Protein AF-A0A9D8WPZ1-F1 (afdb_monomer_lite)

Structure (mmCIF, N/CA/C/O backbone):
data_AF-A0A9D8WPZ1-F1
#
_entry.id   AF-A0A9D8WPZ1-F1
#
loop_
_atom_site.group_PDB
_atom_site.id
_atom_site.type_symbol
_atom_site.label_atom_id
_atom_site.label_alt_id
_atom_site.label_comp_id
_atom_site.label_asym_id
_atom_site.label_entity_id
_atom_site.label_seq_id
_atom_site.pdbx_PDB_ins_code
_atom_site.Cartn_x
_atom_site.Cartn_y
_atom_site.Cartn_z
_atom_site.occupancy
_atom_site.B_iso_or_equiv
_atom_site.auth_seq_id
_atom_site.auth_comp_id
_atom_site.auth_asym_id
_atom_site.auth_atom_id
_atom_site.pdbx_PDB_model_num
ATOM 1 N N . MET A 1 1 ? -1.869 -10.719 -10.183 1.00 53.03 1 MET A N 1
ATOM 2 C CA . MET A 1 1 ? -2.265 -11.100 -11.557 1.00 53.03 1 MET A CA 1
ATOM 3 C C . MET A 1 1 ? -1.598 -10.243 -12.621 1.00 53.03 1 MET A C 1
ATOM 5 O O . MET A 1 1 ? -1.013 -10.838 -13.507 1.00 53.03 1 MET A O 1
ATOM 9 N N . MET A 1 2 ? -1.560 -8.905 -12.514 1.00 57.38 2 MET A N 1
ATOM 10 C CA . MET A 1 2 ? -0.731 -8.064 -13.412 1.00 57.38 2 MET A CA 1
ATOM 11 C C . MET A 1 2 ? 0.726 -8.554 -13.528 1.00 57.38 2 MET A C 1
ATOM 13 O O . MET A 1 2 ? 1.224 -8.749 -14.629 1.00 57.38 2 MET A O 1
ATOM 17 N N . TYR A 1 3 ? 1.346 -8.882 -12.388 1.00 59.62 3 TYR A N 1
ATOM 18 C CA . TYR A 1 3 ? 2.696 -9.457 -12.292 1.00 59.62 3 TYR A CA 1
ATOM 19 C C . TYR A 1 3 ? 2.910 -10.792 -13.030 1.00 59.62 3 TYR A C 1
ATOM 21 O O . TYR A 1 3 ? 4.041 -11.118 -13.356 1.00 59.62 3 TYR A O 1
ATOM 29 N N . ILE A 1 4 ? 1.855 -11.574 -13.269 1.00 59.25 4 ILE A N 1
ATOM 30 C CA . ILE A 1 4 ? 1.942 -12.866 -13.971 1.00 59.25 4 ILE A CA 1
ATOM 31 C C . ILE A 1 4 ? 1.723 -12.667 -15.473 1.00 59.25 4 ILE A C 1
ATOM 33 O O . ILE A 1 4 ? 2.379 -13.303 -16.286 1.00 59.25 4 ILE A O 1
ATOM 37 N N . TYR A 1 5 ? 0.812 -11.764 -15.839 1.00 58.06 5 TYR A N 1
ATOM 38 C CA . TYR A 1 5 ? 0.394 -11.582 -17.223 1.00 58.06 5 TYR A CA 1
ATOM 39 C C . TYR A 1 5 ? 1.359 -10.751 -18.070 1.00 58.06 5 TYR A C 1
ATOM 41 O O . TYR A 1 5 ? 1.450 -10.995 -19.265 1.00 58.06 5 TYR A O 1
ATOM 49 N N . PHE A 1 6 ? 2.054 -9.771 -17.493 1.00 56.25 6 PHE A N 1
ATOM 50 C CA . PHE A 1 6 ? 2.741 -8.743 -18.291 1.00 56.25 6 PHE A CA 1
ATOM 51 C C . PHE A 1 6 ? 4.213 -8.536 -17.929 1.00 56.25 6 PHE A C 1
ATOM 53 O O . PHE A 1 6 ? 4.903 -7.760 -18.586 1.00 56.25 6 PHE A O 1
ATOM 60 N N . ARG A 1 7 ? 4.707 -9.190 -16.872 1.00 59.72 7 ARG A N 1
ATOM 61 C CA . ARG A 1 7 ? 6.072 -8.984 -16.384 1.00 59.72 7 ARG A CA 1
ATOM 62 C C . ARG A 1 7 ? 7.041 -10.062 -16.890 1.00 59.72 7 ARG A C 1
ATOM 64 O O . ARG A 1 7 ? 6.635 -11.211 -17.048 1.00 59.72 7 ARG A O 1
ATOM 71 N N . PRO A 1 8 ? 8.320 -9.706 -17.113 1.00 57.38 8 PRO A N 1
ATOM 72 C CA . PRO A 1 8 ? 9.346 -10.652 -17.540 1.00 57.38 8 PRO A CA 1
ATOM 73 C C . PRO A 1 8 ? 9.712 -11.651 -16.430 1.00 57.38 8 PRO A C 1
ATOM 75 O O . PRO A 1 8 ? 9.670 -11.322 -15.243 1.00 57.38 8 PRO A O 1
ATOM 78 N N . ASP A 1 9 ? 10.150 -12.852 -16.822 1.00 55.97 9 ASP A N 1
ATOM 79 C CA . ASP A 1 9 ? 10.451 -13.994 -15.929 1.00 55.97 9 ASP A CA 1
ATOM 80 C C . ASP A 1 9 ? 11.676 -13.803 -15.028 1.00 55.97 9 ASP A C 1
ATOM 82 O O . ASP A 1 9 ? 12.070 -14.708 -14.294 1.00 55.97 9 ASP A O 1
ATOM 86 N N . THR A 1 10 ? 12.306 -12.630 -15.074 1.00 55.12 10 THR A N 1
ATOM 87 C CA . THR A 1 10 ? 13.477 -12.287 -14.258 1.00 55.12 10 THR A CA 1
ATOM 88 C C . THR A 1 10 ? 13.133 -12.057 -12.784 1.00 55.12 10 THR A C 1
ATOM 90 O O . THR A 1 10 ? 14.030 -11.871 -11.960 1.00 55.12 10 THR A O 1
ATOM 93 N N . LEU A 1 11 ? 11.846 -12.101 -12.434 1.00 59.19 11 LEU A N 1
ATOM 94 C CA . LEU A 1 11 ? 11.351 -12.055 -11.064 1.00 59.19 11 LEU A CA 1
ATOM 95 C C . LEU A 1 11 ? 11.846 -13.233 -10.227 1.00 59.19 11 LEU A C 1
ATOM 97 O O . LEU A 1 11 ? 11.693 -14.398 -10.604 1.00 59.19 11 LEU A O 1
ATOM 101 N N . LYS A 1 12 ? 12.271 -12.955 -8.990 1.00 59.84 12 LYS A N 1
ATOM 102 C CA . LYS A 1 12 ? 12.594 -14.006 -8.004 1.00 59.84 12 LYS A CA 1
ATOM 103 C C . LYS A 1 12 ? 11.415 -14.961 -7.764 1.00 59.84 12 LYS A C 1
ATOM 105 O O . LYS A 1 12 ? 11.619 -16.146 -7.508 1.00 59.84 12 LYS A O 1
ATOM 110 N N . MET A 1 13 ? 10.181 -14.473 -7.901 1.00 63.25 13 MET A N 1
ATOM 111 C CA . MET A 1 13 ? 8.966 -15.285 -7.797 1.00 63.25 13 MET A CA 1
ATOM 112 C C . MET A 1 13 ? 8.843 -16.332 -8.920 1.00 63.25 13 MET A C 1
ATOM 114 O O . MET A 1 13 ? 8.387 -17.444 -8.666 1.00 63.25 13 MET A O 1
ATOM 118 N N . PHE A 1 14 ? 9.309 -16.037 -10.137 1.00 63.94 14 PHE A N 1
ATOM 119 C CA . PHE A 1 14 ? 9.273 -16.996 -11.246 1.00 63.94 14 PHE A CA 1
ATOM 120 C C . PHE A 1 14 ? 10.285 -18.132 -11.058 1.00 63.94 14 PHE A C 1
ATOM 122 O O . PHE A 1 14 ? 10.002 -19.267 -11.434 1.00 63.94 14 PHE A O 1
ATOM 129 N N . HIS A 1 15 ? 11.401 -17.897 -10.357 1.00 67.81 15 HIS A N 1
ATOM 130 C CA . HIS A 1 15 ? 12.267 -18.984 -9.882 1.00 67.81 15 HIS A CA 1
ATOM 131 C C . HIS A 1 15 ? 11.548 -19.929 -8.911 1.00 67.81 15 HIS A C 1
ATOM 133 O O . HIS A 1 15 ? 11.712 -21.147 -9.000 1.00 67.81 15 HIS A O 1
ATOM 139 N N . PHE A 1 16 ? 10.713 -19.393 -8.019 1.00 66.38 16 PHE A N 1
ATOM 140 C CA . PHE A 1 16 ? 9.885 -20.216 -7.138 1.00 66.38 16 PHE A CA 1
ATOM 141 C C . PHE A 1 16 ? 8.819 -20.997 -7.925 1.00 66.38 16 PHE A C 1
ATOM 143 O O . PHE A 1 16 ? 8.633 -22.190 -7.694 1.00 66.38 16 PHE A O 1
ATOM 150 N N . PHE A 1 17 ? 8.173 -20.376 -8.917 1.00 69.44 17 PHE A N 1
ATOM 151 C CA . PHE A 1 17 ? 7.202 -21.061 -9.781 1.00 69.44 17 PHE A CA 1
ATOM 152 C C . PHE A 1 17 ? 7.828 -22.126 -10.682 1.00 69.44 17 PHE A C 1
ATOM 154 O O . PHE A 1 17 ? 7.221 -23.178 -10.889 1.00 69.44 17 PHE A O 1
ATOM 161 N N . LYS A 1 18 ? 9.066 -21.909 -11.138 1.00 71.25 18 LYS A N 1
ATOM 162 C CA . LYS A 1 18 ? 9.871 -22.921 -11.829 1.00 71.25 18 LYS A CA 1
ATOM 163 C C . LYS A 1 18 ? 10.145 -24.125 -10.932 1.00 71.25 18 LYS A C 1
ATOM 165 O O . LYS A 1 18 ? 10.031 -25.254 -11.391 1.00 71.25 18 LYS A O 1
ATOM 170 N N . TYR A 1 19 ? 10.448 -23.902 -9.652 1.00 75.94 19 TYR A N 1
ATOM 171 C CA . TYR A 1 19 ? 10.667 -24.988 -8.692 1.00 75.94 19 TYR A CA 1
ATOM 172 C C . TYR A 1 19 ? 9.401 -25.823 -8.435 1.00 75.94 19 TYR A C 1
ATOM 174 O O . TYR A 1 19 ? 9.489 -27.029 -8.230 1.00 75.94 19 TYR A O 1
ATOM 182 N N . ILE A 1 20 ? 8.221 -25.197 -8.482 1.00 79.62 20 ILE A N 1
ATOM 183 C CA . ILE A 1 20 ? 6.924 -25.877 -8.309 1.00 79.62 20 ILE A CA 1
ATOM 184 C C . ILE A 1 20 ? 6.410 -26.495 -9.630 1.00 79.62 20 ILE A C 1
ATOM 186 O O . ILE A 1 20 ? 5.480 -27.296 -9.611 1.00 79.62 20 ILE A O 1
ATOM 190 N N . GLY A 1 21 ? 7.031 -26.185 -10.774 1.00 78.94 21 GLY A N 1
ATOM 191 C CA . GLY A 1 21 ? 6.668 -26.748 -12.082 1.00 78.94 21 GLY A CA 1
ATOM 192 C C . GLY A 1 21 ? 5.411 -26.137 -12.711 1.00 78.94 21 GLY A C 1
ATOM 193 O O . GLY A 1 21 ? 4.774 -26.775 -13.538 1.00 78.94 21 GLY A O 1
ATOM 194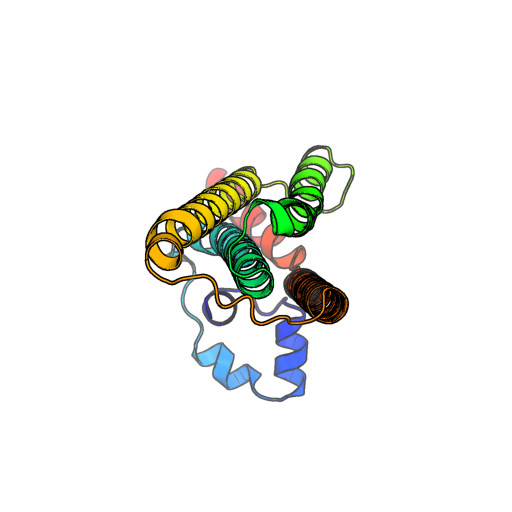 N N . ILE A 1 22 ? 5.030 -24.916 -12.314 1.00 78.94 22 ILE A N 1
ATOM 195 C CA . ILE A 1 22 ? 3.829 -24.214 -12.823 1.00 78.94 22 ILE A CA 1
ATOM 196 C C . ILE A 1 22 ? 4.205 -23.163 -13.890 1.00 78.94 22 ILE A C 1
ATOM 198 O O . ILE A 1 22 ? 3.345 -22.460 -14.413 1.00 78.94 22 ILE A O 1
ATOM 202 N N . LEU A 1 23 ? 5.492 -23.054 -14.234 1.00 75.25 23 LEU A N 1
ATOM 203 C CA . LEU A 1 23 ? 6.009 -22.023 -15.138 1.00 75.25 23 LEU A CA 1
ATOM 204 C C . LEU A 1 23 ? 5.322 -22.046 -16.512 1.00 75.25 23 LEU A C 1
ATOM 206 O O . LEU A 1 23 ? 4.855 -21.005 -16.958 1.00 75.25 23 LEU A O 1
ATOM 210 N N . ASP A 1 24 ? 5.171 -23.226 -17.111 1.00 73.38 24 ASP A N 1
ATOM 211 C CA . ASP A 1 24 ? 4.619 -23.384 -18.463 1.00 73.38 24 ASP A CA 1
ATOM 212 C C . ASP A 1 24 ? 3.169 -22.866 -18.558 1.00 73.38 24 ASP A C 1
ATOM 214 O O . ASP A 1 24 ? 2.802 -22.163 -19.494 1.00 73.38 24 ASP A O 1
ATOM 218 N N . ILE A 1 25 ? 2.359 -23.108 -17.518 1.00 73.94 25 ILE A N 1
ATOM 219 C CA . ILE A 1 25 ? 0.974 -22.609 -17.432 1.00 73.94 25 ILE A CA 1
ATOM 220 C C . ILE A 1 25 ? 0.945 -21.076 -17.323 1.00 73.94 25 ILE A C 1
ATOM 222 O O . ILE A 1 25 ? 0.025 -20.427 -17.820 1.00 73.94 25 ILE A O 1
ATOM 226 N N . LEU A 1 26 ? 1.927 -20.487 -16.635 1.00 70.06 26 LEU A N 1
ATOM 227 C CA . LEU A 1 26 ? 2.024 -19.038 -16.450 1.00 70.06 26 LEU A CA 1
ATOM 228 C C . LEU A 1 26 ? 2.552 -18.341 -17.710 1.00 70.06 26 LEU A C 1
ATOM 230 O O . LEU A 1 26 ? 2.134 -17.220 -17.992 1.00 70.06 26 LEU A O 1
ATOM 234 N N . GLU A 1 27 ? 3.431 -18.991 -18.476 1.00 69.81 27 GLU A N 1
ATOM 235 C CA . GLU A 1 27 ? 3.912 -18.484 -19.764 1.00 69.81 27 GLU A CA 1
ATOM 236 C C . GLU A 1 27 ? 2.790 -18.417 -20.804 1.00 69.81 27 GLU A C 1
ATOM 238 O O . GLU A 1 27 ? 2.639 -17.380 -21.450 1.00 69.81 27 GLU A O 1
ATOM 243 N N . ASP A 1 28 ? 1.933 -19.441 -20.875 1.00 74.88 28 ASP A N 1
ATOM 244 C CA . ASP A 1 28 ? 0.750 -19.460 -21.754 1.00 74.88 28 ASP A CA 1
ATOM 245 C C . ASP A 1 28 ? -0.258 -18.344 -21.436 1.00 74.88 28 ASP A C 1
ATOM 247 O O . ASP A 1 28 ? -1.075 -17.943 -22.269 1.00 74.88 28 ASP A O 1
ATOM 251 N N . MET A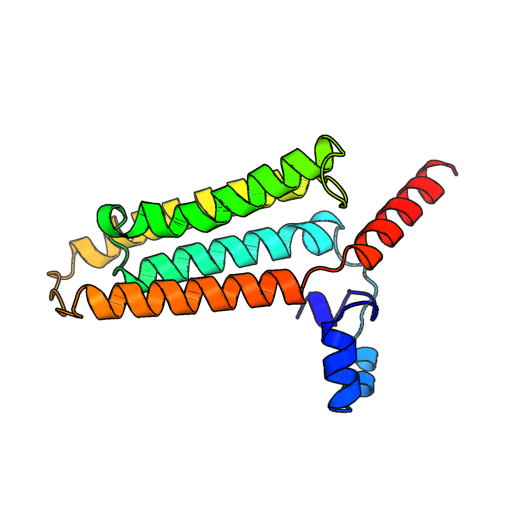 1 29 ? -0.217 -17.831 -20.208 1.00 71.56 29 MET A N 1
ATOM 252 C CA . MET A 1 29 ? -1.084 -16.753 -19.755 1.00 71.56 29 MET A CA 1
ATOM 253 C C . MET A 1 29 ? -0.573 -15.365 -20.148 1.00 71.56 29 MET A C 1
ATOM 255 O O . MET A 1 29 ? -1.360 -14.413 -20.116 1.00 71.56 29 MET A O 1
ATOM 259 N N . LYS A 1 30 ? 0.703 -15.218 -20.522 1.00 68.69 30 LYS A N 1
ATOM 260 C CA . LYS A 1 30 ? 1.298 -13.906 -20.786 1.00 68.69 30 LYS A CA 1
ATOM 261 C C . LYS A 1 30 ? 0.607 -13.166 -21.922 1.00 68.69 30 LYS A C 1
ATOM 263 O O . LYS A 1 30 ? 0.174 -13.732 -22.923 1.00 68.69 30 LYS A O 1
ATOM 268 N N . ARG A 1 31 ? 0.530 -11.852 -21.764 1.00 69.69 31 ARG A N 1
ATOM 269 C CA . ARG A 1 31 ? -0.010 -10.921 -22.746 1.00 69.69 31 ARG A CA 1
ATOM 270 C C . ARG A 1 31 ? 1.000 -9.834 -23.050 1.00 69.69 31 ARG A C 1
ATOM 272 O O . ARG A 1 31 ? 1.868 -9.531 -22.237 1.00 69.69 31 ARG A O 1
ATOM 279 N N . ASP A 1 32 ? 0.849 -9.246 -24.229 1.00 69.69 32 ASP A N 1
ATOM 280 C CA . ASP A 1 32 ? 1.697 -8.149 -24.667 1.00 69.69 32 ASP A CA 1
ATOM 281 C C . ASP A 1 32 ? 1.548 -6.941 -23.714 1.00 69.69 32 ASP A C 1
ATOM 283 O O . ASP A 1 32 ? 0.431 -6.426 -23.558 1.00 69.69 32 ASP A O 1
ATOM 287 N N . PRO A 1 33 ? 2.634 -6.492 -23.053 1.00 65.56 33 PRO A N 1
ATOM 288 C CA . PRO A 1 33 ? 2.614 -5.328 -22.170 1.00 65.56 33 PRO A CA 1
ATOM 289 C C . PRO A 1 33 ? 2.232 -4.027 -22.887 1.00 65.56 33 PRO A C 1
ATOM 291 O O . PRO A 1 33 ? 1.750 -3.117 -22.217 1.00 65.56 33 PRO A O 1
ATOM 294 N N . SER A 1 34 ? 2.341 -3.950 -24.221 1.00 67.44 34 SER A N 1
ATOM 295 C CA . SER A 1 34 ? 1.944 -2.771 -25.014 1.00 67.44 34 SER A CA 1
ATOM 296 C C . SER A 1 34 ? 0.447 -2.426 -24.918 1.00 67.44 34 SER A C 1
ATOM 298 O O . SER A 1 34 ? 0.036 -1.297 -25.186 1.00 67.44 34 SER A O 1
ATOM 300 N N . ILE A 1 35 ? -0.383 -3.388 -24.499 1.00 73.31 35 ILE A N 1
ATOM 301 C CA . ILE A 1 35 ? -1.839 -3.234 -24.365 1.00 73.31 35 ILE A CA 1
ATOM 302 C C . ILE A 1 35 ? -2.200 -2.339 -23.166 1.00 73.31 35 ILE A C 1
ATOM 304 O O . ILE A 1 35 ? -3.300 -1.782 -23.111 1.00 73.31 35 ILE A O 1
ATOM 308 N N . VAL A 1 36 ? -1.297 -2.197 -22.192 1.00 69.06 36 VAL A N 1
ATOM 309 C CA . VAL A 1 36 ? -1.541 -1.461 -20.949 1.00 69.06 36 VAL A CA 1
ATOM 310 C C . VAL A 1 36 ? -0.561 -0.299 -20.836 1.00 69.06 36 VAL A C 1
ATOM 312 O O . VAL A 1 36 ? 0.627 -0.444 -21.092 1.00 69.06 36 VAL A O 1
ATOM 315 N N . SER A 1 37 ? -1.050 0.872 -20.420 1.00 74.50 37 SER A N 1
ATOM 316 C CA . SER A 1 37 ? -0.185 2.034 -20.191 1.00 74.50 37 SER A CA 1
ATOM 317 C C . SER A 1 37 ? 0.934 1.702 -19.198 1.00 74.50 37 SER A C 1
ATOM 319 O O . SER A 1 37 ? 0.664 1.144 -18.130 1.00 74.50 37 SER A O 1
ATOM 321 N N . PHE A 1 38 ? 2.163 2.115 -19.519 1.00 68.62 38 PHE A N 1
ATOM 322 C CA . PHE A 1 38 ? 3.355 1.934 -18.684 1.00 68.62 38 PHE A CA 1
ATOM 323 C C . PHE A 1 38 ? 3.118 2.319 -17.218 1.00 68.62 38 PHE A C 1
ATOM 325 O O . PHE A 1 38 ? 3.462 1.566 -16.312 1.00 68.62 38 PHE A O 1
ATOM 332 N N . TRP A 1 39 ? 2.420 3.429 -16.972 1.00 68.00 39 TRP A N 1
ATOM 333 C CA . TRP A 1 39 ? 2.110 3.885 -15.615 1.00 68.00 39 TRP A CA 1
ATOM 334 C C . TRP A 1 39 ? 1.260 2.877 -14.818 1.00 68.00 39 TRP A C 1
ATOM 336 O O . TRP A 1 39 ? 1.511 2.617 -13.641 1.00 68.00 39 TRP A O 1
ATOM 346 N N . VAL A 1 40 ? 0.264 2.267 -15.466 1.00 71.31 40 VAL A N 1
ATOM 347 C CA . VAL A 1 40 ? -0.620 1.260 -14.853 1.00 71.31 40 VAL A CA 1
ATOM 348 C C . VAL A 1 40 ? 0.122 -0.056 -14.623 1.00 71.31 40 VAL A C 1
ATOM 350 O O . VAL A 1 40 ? -0.183 -0.783 -13.679 1.00 71.31 40 VAL A O 1
ATOM 353 N N . LEU A 1 41 ? 1.081 -0.377 -15.488 1.00 68.88 41 LEU A N 1
ATOM 354 C CA . LEU A 1 41 ? 1.823 -1.625 -15.406 1.00 68.88 41 LEU A CA 1
ATOM 355 C C . LEU A 1 41 ? 2.918 -1.588 -14.333 1.00 68.88 41 LEU A C 1
ATOM 357 O O . LEU A 1 41 ? 3.060 -2.561 -13.591 1.00 68.88 41 LEU A O 1
ATOM 361 N N . TYR A 1 42 ? 3.656 -0.481 -14.239 1.00 69.44 42 TYR A N 1
ATOM 362 C CA . TYR A 1 42 ? 4.841 -0.384 -13.386 1.00 69.44 42 TYR A CA 1
ATOM 363 C C . TYR A 1 42 ? 4.583 0.301 -12.041 1.00 69.44 42 TYR A C 1
ATOM 365 O O . TYR A 1 42 ? 5.112 -0.170 -11.042 1.00 69.44 42 TYR A O 1
ATOM 373 N N . ASN A 1 43 ? 3.712 1.315 -11.982 1.00 74.38 43 ASN A N 1
ATOM 374 C CA . ASN A 1 43 ? 3.647 2.214 -10.815 1.00 74.38 43 ASN A CA 1
ATOM 375 C C . ASN A 1 43 ? 2.362 2.012 -9.990 1.00 74.38 43 ASN A C 1
ATOM 377 O O . ASN A 1 43 ? 2.338 2.129 -8.762 1.00 74.38 43 ASN A O 1
ATOM 381 N N . LEU A 1 44 ? 1.259 1.648 -10.654 1.00 78.56 44 LEU A N 1
ATOM 382 C CA . LEU A 1 44 ? -0.009 1.361 -9.978 1.00 78.56 44 LEU A CA 1
ATOM 383 C C . LEU A 1 44 ? 0.057 0.180 -8.989 1.00 78.56 44 LEU A C 1
ATOM 385 O O . LEU A 1 44 ? -0.558 0.296 -7.924 1.00 78.56 44 LEU A O 1
ATOM 389 N N . PRO A 1 45 ? 0.735 -0.951 -9.281 1.00 81.94 45 PRO A N 1
ATOM 390 C CA . PRO A 1 45 ? 0.757 -2.080 -8.355 1.00 81.94 45 PRO A CA 1
ATOM 391 C C . PRO A 1 45 ? 1.333 -1.715 -6.982 1.00 81.94 45 PRO A C 1
ATOM 393 O O . PRO A 1 45 ? 0.784 -2.148 -5.966 1.00 81.94 45 PRO A O 1
ATOM 396 N N . ASP A 1 46 ? 2.354 -0.861 -6.952 1.00 81.25 46 ASP A N 1
ATOM 397 C CA . ASP A 1 46 ? 3.015 -0.409 -5.726 1.00 81.25 46 ASP A CA 1
ATOM 398 C C . ASP A 1 46 ? 2.093 0.501 -4.899 1.00 81.25 46 ASP A C 1
ATOM 400 O O . ASP A 1 46 ? 1.939 0.327 -3.684 1.00 81.25 46 ASP A O 1
ATOM 404 N N . GLY A 1 47 ? 1.355 1.395 -5.568 1.00 86.19 47 GLY A N 1
ATOM 405 C CA . GLY A 1 47 ? 0.293 2.180 -4.937 1.00 86.19 47 GLY A CA 1
ATOM 406 C C . GLY A 1 47 ? -0.840 1.306 -4.376 1.00 86.19 47 GLY A C 1
ATOM 407 O O . GLY A 1 47 ? -1.257 1.471 -3.228 1.00 86.19 47 GLY A O 1
ATOM 408 N N . VAL A 1 48 ? -1.331 0.328 -5.144 1.00 88.62 48 VAL A N 1
ATOM 409 C CA . VAL A 1 48 ? -2.411 -0.577 -4.702 1.00 88.62 48 VAL A CA 1
ATOM 410 C C . VAL A 1 48 ? -1.971 -1.433 -3.513 1.00 88.62 48 VAL A C 1
ATOM 412 O O . VAL A 1 48 ? -2.759 -1.654 -2.590 1.00 88.62 48 VAL A O 1
ATOM 415 N N . TRP A 1 49 ? -0.716 -1.882 -3.497 1.00 91.06 49 TRP A N 1
ATOM 416 C CA . TRP A 1 49 ? -0.131 -2.599 -2.368 1.00 91.06 49 TRP A CA 1
ATOM 417 C C . TRP A 1 49 ? -0.133 -1.738 -1.095 1.00 91.06 49 TRP A C 1
ATOM 419 O O . TRP A 1 49 ? -0.629 -2.179 -0.053 1.00 91.06 49 TRP A O 1
ATOM 429 N N . LEU A 1 50 ? 0.309 -0.480 -1.181 1.00 91.06 50 LEU A N 1
ATOM 430 C CA . LEU A 1 50 ? 0.311 0.438 -0.037 1.00 91.06 50 LEU A CA 1
ATOM 431 C C . LEU A 1 50 ? -1.112 0.783 0.443 1.00 91.06 50 LEU A C 1
ATOM 433 O O . LEU A 1 50 ? -1.379 0.902 1.646 1.00 91.06 50 LEU A O 1
ATOM 437 N N . PHE A 1 51 ? -2.054 0.903 -0.491 1.00 93.00 51 PHE A N 1
ATOM 438 C CA . PHE A 1 51 ? -3.468 1.100 -0.180 1.00 93.00 51 PHE A CA 1
ATOM 439 C C . PHE A 1 51 ? -4.056 -0.107 0.568 1.00 93.00 51 PHE A C 1
ATOM 441 O O . PHE A 1 51 ? -4.716 0.060 1.598 1.00 93.00 51 PHE A O 1
ATOM 448 N N . ALA A 1 52 ? -3.764 -1.327 0.106 1.00 92.88 52 ALA A N 1
ATOM 449 C CA . ALA A 1 52 ? -4.196 -2.559 0.761 1.00 92.88 52 ALA A CA 1
ATOM 450 C C . ALA A 1 52 ? -3.636 -2.675 2.187 1.00 92.88 52 ALA A C 1
ATOM 452 O O . ALA A 1 52 ? -4.384 -3.014 3.110 1.00 92.88 52 ALA A O 1
ATOM 453 N N . TYR A 1 53 ? -2.360 -2.323 2.388 1.00 93.94 53 TYR A N 1
ATOM 454 C CA . TYR A 1 53 ? -1.753 -2.231 3.718 1.00 93.94 53 TYR A CA 1
ATOM 455 C C . TYR A 1 53 ? -2.537 -1.270 4.620 1.00 93.94 53 TYR A C 1
ATOM 457 O O . TYR A 1 53 ? -2.947 -1.632 5.724 1.00 93.94 53 TYR A O 1
ATOM 465 N N . THR A 1 54 ? -2.811 -0.062 4.123 1.00 93.56 54 THR A N 1
ATOM 466 C CA . THR A 1 54 ? -3.511 0.989 4.873 1.00 93.56 54 THR A CA 1
ATOM 467 C C . THR A 1 54 ? -4.894 0.530 5.342 1.00 93.56 54 THR A C 1
ATOM 469 O O . THR A 1 54 ? -5.230 0.679 6.520 1.00 93.56 54 THR A O 1
ATOM 472 N N . ILE A 1 55 ? -5.681 -0.094 4.457 1.00 93.94 55 ILE A N 1
ATOM 473 C CA . ILE A 1 55 ? -7.001 -0.632 4.815 1.00 93.94 55 ILE A CA 1
ATOM 474 C C . ILE A 1 55 ? -6.882 -1.788 5.807 1.00 93.94 55 ILE A C 1
ATOM 476 O O . ILE A 1 55 ? -7.654 -1.829 6.763 1.00 93.94 55 ILE A O 1
ATOM 480 N N . LEU A 1 56 ? -5.934 -2.711 5.624 1.00 94.00 56 LEU A N 1
ATOM 481 C CA . LEU A 1 56 ? -5.753 -3.853 6.522 1.00 94.00 56 LEU A CA 1
ATOM 482 C C . LEU A 1 56 ? -5.429 -3.400 7.952 1.00 94.00 56 LEU A C 1
ATOM 484 O O . LEU A 1 56 ? -6.042 -3.880 8.910 1.00 94.00 56 LEU A O 1
ATOM 488 N N . ILE A 1 57 ? -4.517 -2.436 8.099 1.00 93.81 57 ILE A N 1
ATOM 489 C CA . ILE A 1 57 ? -4.224 -1.818 9.394 1.00 93.81 57 ILE A CA 1
ATOM 490 C C . ILE A 1 57 ? -5.470 -1.107 9.935 1.00 93.81 57 ILE A C 1
ATOM 492 O O . ILE A 1 57 ? -5.827 -1.302 11.098 1.00 93.81 57 ILE A O 1
ATOM 496 N N . GLY A 1 58 ? -6.197 -0.368 9.091 1.00 90.69 58 GLY A N 1
ATOM 497 C CA . GLY A 1 58 ? -7.511 0.184 9.429 1.00 90.69 58 GLY A CA 1
ATOM 498 C C . GLY A 1 58 ? -8.446 -0.870 10.033 1.00 90.69 58 GLY A C 1
ATOM 499 O O . GLY A 1 58 ? -8.923 -0.692 11.151 1.00 90.69 58 GLY A O 1
ATOM 500 N N . CYS A 1 59 ? -8.633 -2.011 9.369 1.00 90.88 59 CYS A N 1
ATOM 501 C CA . CYS A 1 59 ? -9.464 -3.123 9.834 1.00 90.88 59 CYS A CA 1
ATOM 502 C C . CYS A 1 59 ? -9.035 -3.660 11.208 1.00 90.88 59 CYS A C 1
ATOM 504 O O . CYS A 1 59 ? -9.881 -3.836 12.085 1.00 90.88 59 CYS A O 1
ATOM 506 N N . ILE A 1 60 ? -7.734 -3.901 11.427 1.00 91.19 60 ILE A N 1
ATOM 507 C CA . ILE A 1 60 ? -7.204 -4.428 12.703 1.00 91.19 60 ILE A CA 1
ATOM 508 C C . ILE A 1 60 ? -7.556 -3.502 13.875 1.00 91.19 60 ILE A C 1
ATOM 510 O O . ILE A 1 60 ? -7.868 -3.957 14.983 1.00 91.19 60 ILE A O 1
ATOM 514 N N . TRP A 1 61 ? -7.545 -2.198 13.613 1.00 90.25 61 TRP A N 1
ATOM 515 C CA . TRP A 1 61 ? -7.826 -1.150 14.585 1.00 90.25 61 TRP A CA 1
ATOM 516 C C . TRP A 1 61 ? -9.271 -0.630 14.525 1.00 90.25 61 TRP A C 1
ATOM 518 O O . TRP A 1 61 ? -9.584 0.398 15.125 1.00 90.25 61 TRP A O 1
ATOM 528 N N . ASN A 1 62 ? -10.180 -1.371 13.878 1.00 87.69 62 ASN A N 1
ATOM 529 C CA . ASN A 1 62 ? -11.603 -1.036 13.738 1.00 87.69 62 ASN A CA 1
ATOM 530 C C . ASN A 1 62 ? -11.849 0.353 13.124 1.00 87.69 62 ASN A C 1
ATOM 532 O O . ASN A 1 62 ? -12.737 1.077 13.566 1.00 87.69 62 ASN A O 1
ATOM 536 N N . PHE A 1 63 ? -11.028 0.739 12.151 1.00 88.12 63 PHE A N 1
ATOM 537 C CA . PHE A 1 63 ? -11.077 2.008 11.426 1.00 88.12 63 PHE A CA 1
ATOM 538 C C . PHE A 1 63 ? -10.960 3.263 12.308 1.00 88.12 63 PHE A C 1
ATOM 540 O O . PHE A 1 63 ? -11.174 4.375 11.836 1.00 88.12 63 PHE A O 1
ATOM 547 N N . LYS A 1 64 ? -10.536 3.122 13.571 1.00 86.56 64 LYS A N 1
ATOM 548 C CA . LYS A 1 64 ? -10.288 4.256 14.465 1.00 86.56 64 LYS A CA 1
ATOM 549 C C . LYS A 1 64 ? -8.966 4.928 14.099 1.00 86.56 64 LYS A C 1
ATOM 551 O O . LYS A 1 64 ? -7.909 4.520 14.579 1.00 86.56 64 LYS A O 1
ATOM 556 N N . ILE A 1 65 ? -9.023 5.994 13.300 1.00 85.62 65 ILE A N 1
ATOM 557 C CA . ILE A 1 65 ? -7.813 6.651 12.776 1.00 85.62 65 ILE A CA 1
ATOM 558 C C . ILE A 1 65 ? -6.832 7.088 13.877 1.00 85.62 65 ILE A C 1
ATOM 560 O O . ILE A 1 65 ? -5.624 6.924 13.734 1.00 85.62 65 ILE A O 1
ATOM 564 N N . ARG A 1 66 ? -7.349 7.559 15.022 1.00 85.94 66 ARG A N 1
ATOM 565 C CA . ARG A 1 66 ? -6.541 7.964 16.186 1.00 85.94 66 ARG A CA 1
ATOM 566 C C . ARG A 1 66 ? -5.661 6.849 16.746 1.00 85.94 66 ARG A C 1
ATOM 568 O O . ARG A 1 66 ? -4.611 7.160 17.299 1.00 85.94 66 ARG A O 1
ATOM 575 N N . ASP A 1 67 ? -6.076 5.597 16.601 1.00 86.94 67 ASP A N 1
ATOM 576 C CA . ASP A 1 67 ? -5.379 4.459 17.196 1.00 86.94 67 ASP A CA 1
ATOM 577 C C . ASP A 1 67 ? -4.401 3.812 16.203 1.00 86.94 67 ASP A C 1
ATOM 579 O O . ASP A 1 67 ? -3.466 3.134 16.621 1.00 86.94 67 ASP A O 1
ATOM 583 N N . CYS A 1 68 ? -4.596 4.015 14.893 1.00 89.62 68 CYS A N 1
ATOM 584 C CA . CYS A 1 68 ? -3.849 3.296 13.859 1.00 89.62 68 CYS A CA 1
ATOM 585 C C . CYS A 1 68 ? -2.958 4.143 12.950 1.00 89.62 68 CYS A C 1
ATOM 587 O O . CYS A 1 68 ? -2.125 3.573 12.245 1.00 89.62 68 CYS A O 1
ATOM 589 N N . TRP A 1 69 ? -3.095 5.473 12.968 1.00 90.56 69 TRP A N 1
ATOM 590 C CA . TRP A 1 69 ? -2.379 6.365 12.049 1.00 90.56 69 TRP A CA 1
ATOM 591 C C . TRP A 1 69 ? -0.860 6.139 12.051 1.00 90.56 69 TRP A C 1
ATOM 593 O O . TRP A 1 69 ? -0.257 6.106 10.983 1.00 90.56 69 TRP A O 1
ATOM 603 N N . MET A 1 70 ? -0.250 5.908 13.221 1.00 91.69 70 MET A N 1
ATOM 604 C CA . MET A 1 70 ? 1.193 5.661 13.323 1.00 91.69 70 MET A CA 1
ATOM 605 C C . MET A 1 70 ? 1.605 4.418 12.536 1.00 91.69 70 MET A C 1
ATOM 607 O O . MET A 1 70 ? 2.559 4.473 11.771 1.00 91.69 70 MET A O 1
ATOM 611 N N . PHE A 1 71 ? 0.862 3.316 12.677 1.00 92.44 71 PHE A N 1
ATOM 612 C CA . PHE A 1 71 ? 1.161 2.049 12.003 1.00 92.44 71 PHE A CA 1
ATOM 613 C C . PHE A 1 71 ? 0.950 2.131 10.491 1.00 92.44 71 PHE A C 1
ATOM 615 O O . PHE A 1 71 ? 1.697 1.513 9.735 1.00 92.44 71 PHE A O 1
ATOM 622 N N . ILE A 1 72 ? -0.037 2.915 10.047 1.00 92.44 72 ILE A N 1
ATOM 623 C CA . ILE A 1 72 ? -0.254 3.197 8.623 1.00 92.44 72 ILE A CA 1
ATOM 624 C C . ILE A 1 72 ? 0.953 3.941 8.047 1.00 92.44 72 ILE A C 1
ATOM 626 O O . ILE A 1 72 ? 1.440 3.576 6.982 1.00 92.44 72 ILE A O 1
ATOM 630 N N . LEU A 1 73 ? 1.459 4.950 8.762 1.00 92.31 73 LEU A N 1
ATOM 631 C CA . LEU A 1 73 ? 2.541 5.804 8.278 1.00 92.31 73 LEU A CA 1
ATOM 632 C C . LEU A 1 73 ? 3.913 5.120 8.235 1.00 92.31 73 LEU A C 1
ATOM 634 O O . LEU A 1 73 ? 4.750 5.562 7.455 1.00 92.31 73 LEU A O 1
ATOM 638 N N . VAL A 1 74 ? 4.148 4.033 8.981 1.00 92.25 74 VAL A N 1
ATOM 639 C CA . VAL A 1 74 ? 5.445 3.322 8.953 1.00 92.25 74 VAL A CA 1
ATOM 640 C C . VAL A 1 74 ? 5.863 2.949 7.527 1.00 92.25 74 VAL A C 1
ATOM 642 O O . VAL A 1 74 ? 7.008 3.181 7.159 1.00 92.25 74 VAL A O 1
ATOM 645 N N . MET A 1 75 ? 4.949 2.414 6.713 1.00 89.75 75 MET A N 1
ATOM 646 C CA . MET A 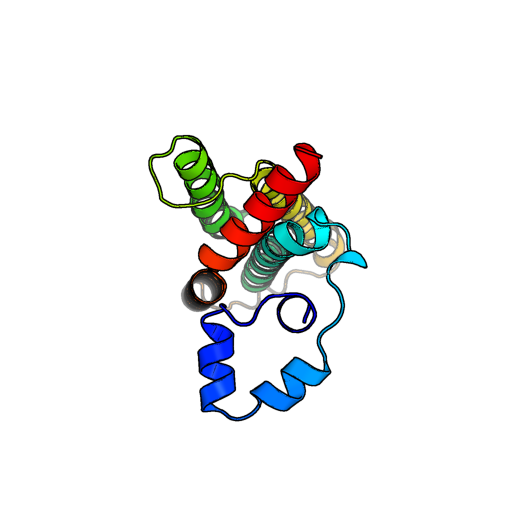1 75 ? 5.285 1.979 5.351 1.00 89.75 75 MET A CA 1
ATOM 647 C C . MET A 1 75 ? 5.630 3.137 4.402 1.00 89.75 75 MET A C 1
ATOM 649 O O . MET A 1 75 ? 6.722 3.118 3.839 1.00 89.75 75 MET A O 1
ATOM 653 N N . PRO A 1 76 ? 4.794 4.184 4.251 1.00 90.19 76 PRO A N 1
ATOM 654 C CA . PRO A 1 76 ? 5.149 5.356 3.449 1.00 90.19 76 PRO A CA 1
ATOM 655 C C . PRO A 1 76 ? 6.455 6.025 3.894 1.00 90.19 76 PRO A C 1
ATOM 657 O O . PRO A 1 76 ? 7.216 6.492 3.050 1.00 90.19 76 PRO A O 1
ATOM 660 N N . PHE A 1 77 ? 6.740 6.041 5.204 1.00 91.06 77 PHE A N 1
ATOM 661 C CA . PHE A 1 77 ? 8.001 6.565 5.740 1.00 91.06 77 PHE A CA 1
ATOM 662 C C . PHE A 1 77 ? 9.227 5.730 5.362 1.00 91.06 77 PHE A C 1
ATOM 664 O O . PHE A 1 77 ? 10.338 6.239 5.457 1.00 91.06 77 PHE A O 1
ATOM 671 N N . ILE A 1 78 ? 9.054 4.479 4.941 1.00 88.44 78 ILE A N 1
ATOM 672 C CA . ILE A 1 78 ? 10.141 3.652 4.412 1.00 88.44 78 ILE A CA 1
ATOM 673 C C . ILE A 1 78 ? 10.209 3.813 2.889 1.00 88.44 78 ILE A C 1
ATOM 675 O O . ILE A 1 78 ? 11.272 4.123 2.358 1.00 88.44 78 ILE A O 1
ATOM 679 N N . CYS A 1 79 ? 9.079 3.667 2.191 1.00 86.75 79 CYS A N 1
ATOM 680 C CA . CYS A 1 79 ? 9.025 3.659 0.726 1.00 86.75 79 CYS A CA 1
ATOM 681 C C . CYS A 1 79 ? 9.380 5.015 0.095 1.00 86.75 79 CYS A C 1
ATOM 683 O O . CYS A 1 79 ? 10.183 5.064 -0.829 1.00 86.75 79 CYS A O 1
ATOM 685 N N . ILE A 1 80 ? 8.827 6.130 0.592 1.00 86.81 80 ILE A N 1
ATOM 686 C CA . ILE A 1 80 ? 9.043 7.446 -0.034 1.00 86.81 80 ILE A CA 1
ATOM 687 C C . ILE A 1 80 ? 10.508 7.894 0.104 1.00 86.81 80 ILE A C 1
ATOM 689 O O . ILE A 1 80 ? 11.100 8.281 -0.903 1.00 86.81 80 ILE A O 1
ATOM 693 N N . PRO A 1 81 ? 11.146 7.820 1.291 1.00 88.88 81 PRO A N 1
ATOM 694 C CA . PRO A 1 81 ? 12.569 8.128 1.393 1.00 88.88 81 PRO A CA 1
ATOM 695 C C . PRO A 1 81 ? 13.447 7.167 0.597 1.00 88.88 81 PRO A C 1
ATOM 697 O O . PRO A 1 81 ? 14.456 7.610 0.063 1.00 88.88 81 PRO A O 1
ATOM 700 N N . HIS A 1 82 ? 13.071 5.888 0.479 1.00 85.06 82 HIS A N 1
ATOM 701 C CA . HIS A 1 82 ? 13.796 4.934 -0.360 1.00 85.06 82 HIS A CA 1
ATOM 702 C C . HIS A 1 82 ? 13.844 5.396 -1.824 1.00 85.06 82 HIS A C 1
ATOM 704 O O . HIS A 1 82 ? 14.933 5.483 -2.387 1.00 85.06 82 HIS A O 1
ATOM 710 N N . GLU A 1 83 ? 12.709 5.805 -2.399 1.00 84.38 83 GLU A N 1
ATOM 711 C CA . GLU A 1 83 ? 12.659 6.368 -3.758 1.00 84.38 83 GLU A CA 1
ATOM 712 C C . GLU A 1 83 ? 13.467 7.667 -3.887 1.00 84.38 83 GLU A C 1
ATOM 714 O O . GLU A 1 83 ? 14.243 7.846 -4.824 1.00 84.38 83 GLU A O 1
ATOM 719 N N . ILE A 1 84 ? 13.366 8.570 -2.907 1.00 84.81 84 ILE A N 1
ATOM 720 C CA . ILE A 1 84 ? 14.144 9.819 -2.914 1.00 84.81 84 ILE A CA 1
ATOM 721 C C . ILE A 1 84 ? 15.653 9.529 -2.884 1.00 84.81 84 ILE A C 1
ATOM 723 O O . ILE A 1 84 ? 16.421 10.164 -3.606 1.00 84.81 84 ILE A O 1
ATOM 727 N N . LEU A 1 85 ? 16.094 8.560 -2.076 1.00 84.00 85 LEU A N 1
ATOM 728 C CA . LEU A 1 85 ? 17.500 8.159 -1.991 1.00 84.00 85 LEU A CA 1
ATOM 729 C C . LEU A 1 85 ? 18.004 7.512 -3.287 1.00 84.00 85 LEU A C 1
ATOM 731 O O . LEU A 1 85 ? 19.173 7.701 -3.632 1.00 84.00 85 LEU A O 1
ATOM 735 N N . GLN A 1 86 ? 17.144 6.800 -4.022 1.00 81.62 86 GLN A N 1
ATOM 736 C CA . GLN A 1 86 ? 17.466 6.333 -5.373 1.00 81.62 86 GLN A CA 1
ATOM 737 C C . GLN A 1 86 ? 17.634 7.508 -6.346 1.00 81.62 86 GLN A C 1
ATOM 739 O O . GLN A 1 86 ? 18.601 7.537 -7.104 1.00 81.62 86 GLN A O 1
ATOM 744 N N . GLY A 1 87 ? 16.764 8.523 -6.275 1.00 78.81 87 GLY A N 1
ATOM 745 C CA . GLY A 1 87 ? 16.867 9.739 -7.097 1.00 78.81 87 GLY A CA 1
ATOM 746 C C . GLY A 1 87 ? 18.130 10.562 -6.836 1.00 78.81 87 GLY A C 1
ATOM 747 O O . GLY A 1 87 ? 18.660 11.195 -7.745 1.00 78.81 87 GLY A O 1
ATOM 748 N N . LEU A 1 88 ? 18.656 10.509 -5.610 1.00 83.88 88 LEU A N 1
ATOM 749 C CA . LEU A 1 88 ? 19.933 11.123 -5.234 1.00 83.88 88 LEU A CA 1
ATOM 750 C C . LEU A 1 88 ? 21.158 10.264 -5.602 1.00 83.88 88 LEU A C 1
ATOM 752 O O . LEU A 1 88 ? 22.286 10.679 -5.340 1.00 83.88 88 LEU A O 1
ATOM 756 N N . GLY A 1 89 ? 20.959 9.070 -6.171 1.00 78.62 89 GLY A N 1
ATOM 757 C CA . GLY A 1 89 ? 22.033 8.133 -6.517 1.00 78.62 89 GLY A CA 1
ATOM 758 C C . GLY A 1 89 ? 22.727 7.493 -5.309 1.00 78.62 89 GLY A C 1
ATOM 759 O O . GLY A 1 89 ? 23.805 6.922 -5.455 1.00 78.62 89 GLY A O 1
ATOM 760 N N . ILE A 1 90 ? 22.135 7.594 -4.112 1.00 80.12 90 ILE A N 1
ATOM 761 C CA . ILE A 1 90 ? 22.690 7.042 -2.865 1.00 80.12 90 ILE A CA 1
ATOM 762 C C . ILE A 1 90 ? 22.380 5.543 -2.755 1.00 80.12 90 ILE A C 1
ATOM 764 O O . ILE A 1 90 ? 23.181 4.778 -2.217 1.00 80.12 90 ILE A O 1
ATOM 768 N N . MET A 1 91 ? 21.221 5.115 -3.264 1.00 75.56 91 MET A N 1
ATOM 769 C CA . MET A 1 91 ? 20.801 3.713 -3.299 1.00 75.56 91 MET A CA 1
ATOM 770 C C . MET A 1 91 ? 20.667 3.215 -4.738 1.00 75.56 91 MET A C 1
ATOM 772 O O . MET A 1 91 ? 20.250 3.953 -5.626 1.00 75.56 91 MET A O 1
ATOM 776 N N . HIS A 1 92 ? 20.998 1.940 -4.958 1.00 64.31 92 HIS A N 1
ATOM 777 C CA . HIS A 1 92 ? 20.784 1.281 -6.244 1.00 64.31 92 HIS A CA 1
ATOM 778 C C . HIS A 1 92 ? 19.283 1.143 -6.516 1.00 64.31 92 HIS A C 1
ATOM 780 O O . HIS A 1 92 ? 18.560 0.559 -5.712 1.00 64.31 92 HIS A O 1
ATOM 786 N N . GLY A 1 93 ? 18.829 1.661 -7.653 1.00 65.69 93 GLY A N 1
ATOM 787 C CA . GLY A 1 93 ? 17.437 1.602 -8.076 1.00 65.69 93 GLY A CA 1
ATOM 788 C C . GLY A 1 93 ? 17.166 2.553 -9.236 1.00 65.69 93 GLY A C 1
ATOM 789 O O . GLY A 1 93 ? 18.082 3.196 -9.747 1.00 65.69 93 GLY A O 1
ATOM 790 N N . THR A 1 94 ? 15.918 2.595 -9.692 1.00 68.38 94 THR A N 1
ATOM 791 C CA . THR A 1 94 ? 15.479 3.477 -10.777 1.00 68.38 94 THR A CA 1
ATOM 792 C C . THR A 1 94 ? 14.472 4.443 -10.193 1.00 68.38 94 THR A C 1
ATOM 794 O O . THR A 1 94 ? 13.344 4.050 -9.931 1.00 68.38 94 THR A O 1
ATOM 797 N N . TYR A 1 95 ? 14.887 5.692 -10.007 1.00 74.88 95 TYR A N 1
ATOM 798 C CA . TYR A 1 95 ? 13.978 6.732 -9.552 1.00 74.88 95 TYR A CA 1
ATOM 799 C C . TYR A 1 95 ? 12.870 6.961 -10.581 1.00 74.88 95 TYR A C 1
ATOM 801 O O . TYR A 1 95 ? 13.144 7.410 -11.697 1.00 74.88 95 TYR A O 1
ATOM 809 N N . ASP A 1 96 ? 11.628 6.694 -10.183 1.00 73.88 96 ASP A N 1
ATOM 810 C CA . ASP A 1 96 ? 10.435 7.093 -10.923 1.00 73.88 96 ASP A CA 1
ATOM 811 C C . ASP A 1 96 ? 9.578 8.020 -10.050 1.00 73.88 96 ASP A C 1
ATOM 813 O O . ASP A 1 96 ? 9.048 7.644 -9.003 1.00 73.88 96 ASP A O 1
ATOM 817 N N . SER A 1 97 ? 9.409 9.267 -10.491 1.00 76.38 97 SER A N 1
ATOM 818 C CA . SER A 1 97 ? 8.566 10.244 -9.793 1.00 76.38 97 SER A CA 1
ATOM 819 C C . SER A 1 97 ? 7.097 9.811 -9.730 1.00 76.38 97 SER A C 1
ATOM 821 O O . SER A 1 97 ? 6.363 10.223 -8.823 1.00 76.38 97 SER A O 1
ATOM 823 N N . ASN A 1 98 ? 6.667 8.947 -10.653 1.00 79.62 98 ASN A N 1
ATOM 824 C CA . ASN A 1 98 ? 5.326 8.387 -10.662 1.00 79.62 98 ASN A CA 1
ATOM 825 C C . ASN A 1 98 ? 5.080 7.403 -9.511 1.00 79.62 98 ASN A C 1
ATOM 827 O O . ASN A 1 98 ? 3.927 7.273 -9.098 1.00 79.62 98 ASN A O 1
ATOM 831 N N . ASP A 1 99 ? 6.116 6.766 -8.960 1.00 79.50 99 ASP A N 1
ATOM 832 C CA . ASP A 1 99 ? 5.977 5.867 -7.806 1.00 79.50 99 ASP A CA 1
ATOM 833 C C . ASP A 1 99 ? 5.681 6.653 -6.541 1.00 79.50 99 ASP A C 1
ATOM 835 O O . ASP A 1 99 ? 4.750 6.338 -5.799 1.00 79.50 99 ASP A O 1
ATOM 839 N N . ILE A 1 100 ? 6.398 7.760 -6.338 1.00 84.81 100 ILE A N 1
ATOM 840 C CA . ILE A 1 100 ? 6.102 8.693 -5.249 1.00 84.81 100 ILE A CA 1
ATOM 841 C C . ILE A 1 100 ? 4.664 9.204 -5.384 1.00 84.81 100 ILE A C 1
ATOM 843 O O . ILE A 1 100 ? 3.922 9.236 -4.399 1.00 84.81 100 ILE A O 1
ATOM 847 N N . PHE A 1 101 ? 4.237 9.550 -6.602 1.00 87.19 101 PHE A N 1
ATOM 848 C CA . PHE A 1 101 ? 2.858 9.959 -6.855 1.00 87.19 101 PHE A CA 1
ATOM 849 C C . PHE A 1 101 ? 1.850 8.842 -6.533 1.00 87.19 101 PHE A C 1
ATOM 851 O O . PHE A 1 101 ? 0.855 9.099 -5.850 1.00 87.19 101 PHE A O 1
ATOM 858 N N . ALA A 1 102 ? 2.115 7.601 -6.947 1.00 87.25 102 ALA A N 1
ATOM 859 C CA . ALA A 1 102 ? 1.272 6.446 -6.649 1.00 87.25 102 ALA A CA 1
ATOM 860 C C . ALA A 1 102 ? 1.177 6.174 -5.137 1.00 87.25 102 ALA A C 1
ATOM 862 O O . ALA A 1 102 ? 0.075 5.957 -4.625 1.00 87.25 102 ALA A O 1
ATOM 863 N N . TYR A 1 103 ? 2.289 6.267 -4.401 1.00 89.19 103 TYR A N 1
ATOM 864 C CA . TYR A 1 103 ? 2.308 6.122 -2.945 1.00 89.19 103 TYR A CA 1
ATOM 865 C C . TYR A 1 103 ? 1.516 7.223 -2.238 1.00 89.19 103 TYR A C 1
ATOM 867 O O . TYR A 1 103 ? 0.737 6.930 -1.326 1.00 89.19 103 TYR A O 1
ATOM 875 N N . ILE A 1 104 ? 1.665 8.481 -2.666 1.00 90.69 104 ILE A N 1
ATOM 876 C CA . ILE A 1 104 ? 0.902 9.606 -2.108 1.00 90.69 104 ILE A CA 1
ATOM 877 C C . ILE A 1 104 ? -0.594 9.403 -2.365 1.00 90.69 104 ILE A C 1
ATOM 879 O O . ILE A 1 104 ? -1.387 9.484 -1.426 1.00 90.69 104 ILE A O 1
ATOM 883 N N . MET A 1 105 ? -0.986 9.075 -3.601 1.00 91.69 105 MET A N 1
ATOM 884 C CA . MET A 1 105 ? -2.388 8.812 -3.937 1.00 91.69 105 MET A CA 1
ATOM 885 C C . MET A 1 105 ? -2.973 7.662 -3.118 1.00 91.69 105 MET A C 1
ATOM 887 O O . MET A 1 105 ? -4.073 7.789 -2.579 1.00 91.69 105 MET A O 1
ATOM 891 N N . ALA A 1 106 ? -2.238 6.557 -2.990 1.00 92.12 106 ALA A N 1
ATOM 892 C CA . ALA A 1 106 ? -2.648 5.401 -2.204 1.00 92.12 106 ALA A CA 1
ATOM 893 C C . ALA A 1 106 ? -2.855 5.754 -0.728 1.00 92.12 106 ALA A C 1
ATOM 895 O O . ALA A 1 106 ? -3.862 5.369 -0.127 1.00 92.12 106 ALA A O 1
ATOM 896 N N . LEU A 1 107 ? -1.931 6.528 -0.155 1.00 93.38 107 LEU A N 1
ATOM 897 C CA . LEU A 1 107 ? -2.016 6.978 1.226 1.00 93.38 107 LEU A CA 1
ATOM 898 C C . LEU A 1 107 ? -3.238 7.880 1.436 1.00 93.38 107 LEU A C 1
ATOM 900 O O . LEU A 1 107 ? -4.039 7.634 2.341 1.00 93.38 107 LEU A O 1
ATOM 904 N N . THR A 1 108 ? -3.426 8.886 0.576 1.00 93.56 108 THR A N 1
ATOM 905 C CA . THR A 1 108 ? -4.579 9.793 0.636 1.00 93.56 108 THR A CA 1
ATOM 906 C C . THR A 1 108 ? -5.896 9.030 0.494 1.00 93.56 108 THR A C 1
ATOM 908 O O . THR A 1 108 ? -6.795 9.211 1.317 1.00 93.56 108 THR A O 1
ATOM 911 N N . ALA A 1 109 ? -6.002 8.129 -0.486 1.00 93.88 109 ALA A N 1
ATOM 912 C CA . ALA A 1 109 ? -7.186 7.299 -0.688 1.00 93.88 109 ALA A CA 1
ATOM 913 C C . ALA A 1 109 ? -7.475 6.409 0.532 1.00 93.88 109 ALA A C 1
ATOM 915 O O . ALA A 1 109 ? -8.622 6.315 0.973 1.00 93.88 109 ALA A O 1
ATOM 916 N N . GLY A 1 110 ? -6.441 5.799 1.118 1.00 93.56 110 GLY A N 1
ATOM 917 C CA . GLY A 1 110 ? -6.559 4.961 2.310 1.00 93.56 110 GLY A CA 1
ATOM 918 C C . GLY A 1 110 ? -7.060 5.739 3.528 1.00 93.56 110 GLY A C 1
ATOM 919 O O . GLY A 1 110 ? -8.000 5.303 4.196 1.00 93.56 110 GLY A O 1
ATOM 920 N N . PHE A 1 111 ? -6.504 6.927 3.786 1.00 92.25 111 PHE A N 1
ATOM 921 C CA . PHE A 1 111 ? -6.969 7.802 4.867 1.00 92.25 111 PHE A CA 1
ATOM 922 C C . PHE A 1 111 ? -8.417 8.260 4.666 1.00 92.25 111 PHE A C 1
ATOM 924 O O . PHE A 1 111 ? -9.202 8.214 5.615 1.00 92.25 111 PHE A O 1
ATOM 931 N N . ILE A 1 112 ? -8.790 8.660 3.444 1.00 92.94 112 ILE A N 1
ATOM 932 C CA . ILE A 1 112 ? -10.168 9.051 3.111 1.00 92.94 112 ILE A CA 1
ATOM 933 C C . ILE A 1 112 ? -11.124 7.884 3.353 1.00 92.94 112 ILE A C 1
ATOM 935 O O . ILE A 1 112 ? -12.168 8.072 3.976 1.00 92.94 112 ILE A O 1
ATOM 939 N N . TYR A 1 113 ? -10.758 6.678 2.913 1.00 92.81 113 TYR A N 1
ATOM 940 C CA . TYR A 1 113 ? -11.572 5.484 3.112 1.00 92.81 113 TYR A CA 1
ATOM 941 C C . TYR A 1 113 ? -11.792 5.194 4.599 1.00 92.81 113 TYR A C 1
ATOM 943 O O . TYR A 1 113 ? -12.932 5.043 5.039 1.00 92.81 113 TYR A O 1
ATOM 951 N N . ILE A 1 114 ? -10.719 5.183 5.398 1.00 90.56 114 ILE A N 1
ATOM 952 C CA . ILE A 1 114 ? -10.818 4.943 6.843 1.00 90.56 114 ILE A CA 1
ATOM 953 C C . ILE A 1 114 ? -11.679 6.017 7.511 1.00 90.56 114 ILE A C 1
ATOM 955 O O . ILE A 1 114 ? -12.559 5.686 8.304 1.00 90.56 114 ILE A O 1
ATOM 959 N N . PHE A 1 115 ? -11.470 7.288 7.163 1.00 89.62 115 PHE A N 1
ATOM 960 C CA . PHE A 1 115 ? -12.262 8.393 7.691 1.00 89.62 115 PHE A CA 1
ATOM 961 C C . PHE A 1 115 ? -13.748 8.250 7.344 1.00 89.62 115 PHE A C 1
ATOM 963 O O . PHE A 1 115 ? -14.606 8.426 8.208 1.00 89.62 115 PHE A O 1
ATOM 970 N N . PHE A 1 116 ? -14.065 7.904 6.096 1.00 90.44 116 PHE A N 1
ATOM 971 C CA . PHE A 1 116 ? -15.438 7.698 5.645 1.00 90.44 116 PHE A CA 1
ATOM 972 C C . PHE A 1 116 ? -16.110 6.554 6.415 1.00 90.44 116 PHE A C 1
ATOM 974 O O . PHE A 1 116 ? -17.226 6.711 6.915 1.00 90.44 116 PHE A O 1
ATOM 981 N N . VAL A 1 117 ? -15.410 5.428 6.579 1.00 87.81 117 VAL A N 1
ATOM 982 C CA . VAL A 1 117 ? -15.904 4.262 7.324 1.00 87.81 117 VAL A CA 1
ATOM 983 C C . VAL A 1 117 ? -16.114 4.594 8.806 1.00 87.81 117 VAL A C 1
ATOM 985 O O . VAL A 1 117 ? -17.191 4.319 9.338 1.00 87.81 117 VAL A O 1
ATOM 988 N N . ASP A 1 118 ? -15.146 5.239 9.461 1.00 85.06 118 ASP A N 1
ATOM 989 C CA . ASP A 1 118 ? -15.255 5.683 10.861 1.00 85.06 118 ASP A CA 1
ATOM 990 C C . ASP A 1 118 ? -16.460 6.615 11.064 1.00 85.06 118 ASP A C 1
ATOM 992 O O . ASP A 1 118 ? -17.262 6.437 11.983 1.00 85.06 118 ASP A O 1
ATOM 996 N N . ARG A 1 119 ? -16.649 7.579 10.154 1.00 82.81 119 ARG A N 1
ATOM 997 C CA . ARG A 1 119 ? -17.711 8.588 10.257 1.00 82.81 119 ARG A CA 1
ATOM 998 C C . ARG A 1 119 ? -19.105 8.079 9.920 1.00 82.81 119 ARG A C 1
ATOM 1000 O O . ARG A 1 119 ? -20.068 8.612 10.471 1.00 82.81 119 ARG A O 1
ATOM 1007 N N . ILE A 1 120 ? -19.245 7.124 9.003 1.00 81.06 120 ILE A N 1
ATOM 1008 C CA . ILE A 1 120 ? -20.556 6.718 8.471 1.00 81.06 120 ILE A CA 1
ATOM 1009 C C . ILE A 1 120 ? -20.990 5.369 9.020 1.00 81.06 120 ILE A C 1
ATOM 1011 O O . ILE A 1 120 ? -22.105 5.261 9.536 1.00 81.06 120 ILE A O 1
ATOM 1015 N N . ALA A 1 121 ? -20.130 4.353 8.933 1.00 72.00 121 ALA A N 1
ATOM 1016 C CA . ALA A 1 121 ? -20.487 3.002 9.351 1.00 72.00 121 ALA A CA 1
ATOM 1017 C C . ALA A 1 121 ? -20.600 2.919 10.880 1.00 72.00 121 ALA A C 1
ATOM 1019 O O . ALA A 1 121 ? -21.573 2.382 11.409 1.00 72.00 121 ALA A O 1
ATOM 1020 N N . PHE A 1 122 ? -19.656 3.533 11.598 1.00 67.81 122 PHE A N 1
ATOM 1021 C CA . PHE A 1 122 ? -19.589 3.437 13.058 1.00 67.81 122 PHE A CA 1
ATOM 1022 C C . PHE A 1 122 ? -20.338 4.541 13.813 1.00 67.81 122 PHE A C 1
ATOM 1024 O O . PHE A 1 122 ? -20.470 4.455 15.029 1.00 67.81 122 PHE A O 1
ATOM 1031 N N . LYS A 1 123 ? -20.906 5.542 13.124 1.00 64.31 123 LYS A N 1
ATOM 1032 C CA . LYS A 1 123 ? -21.810 6.523 13.757 1.00 64.31 123 LYS A CA 1
ATOM 1033 C C . LYS A 1 123 ? -23.198 5.940 14.059 1.00 64.31 123 LYS A C 1
ATOM 1035 O O . LYS A 1 123 ? -23.891 6.472 14.918 1.00 64.31 123 LYS A O 1
ATOM 1040 N N . ARG A 1 124 ? -23.613 4.868 13.364 1.00 57.38 124 ARG A N 1
ATOM 1041 C CA . ARG A 1 124 ? -24.924 4.210 13.563 1.00 57.38 124 ARG A CA 1
ATOM 1042 C C . ARG A 1 124 ? -24.884 2.973 14.457 1.00 57.38 124 ARG A C 1
ATOM 1044 O O . ARG A 1 124 ? -25.913 2.602 15.005 1.00 57.38 124 ARG A O 1
ATOM 1051 N N . VAL A 1 125 ? -23.732 2.323 14.573 1.00 65.44 125 VAL A N 1
ATOM 1052 C CA . VAL A 1 125 ? -23.562 1.109 15.374 1.00 65.44 125 VAL A CA 1
ATOM 1053 C C . VAL A 1 125 ? -22.872 1.523 16.666 1.00 65.44 125 VAL A C 1
ATOM 1055 O O . VAL A 1 125 ? -21.728 1.973 16.615 1.00 65.44 125 VAL A O 1
ATOM 1058 N N . GLU A 1 126 ? -23.547 1.395 17.815 1.00 59.75 126 GLU A N 1
ATOM 1059 C CA . GLU A 1 126 ? -22.869 1.485 19.114 1.00 59.75 126 GLU A CA 1
ATOM 1060 C C . GLU A 1 126 ? -21.623 0.607 19.045 1.00 59.75 126 GLU A C 1
ATOM 1062 O O . GLU A 1 126 ? -21.712 -0.578 18.711 1.00 59.75 126 GLU A O 1
ATOM 1067 N N . ARG A 1 127 ? -20.442 1.194 19.282 1.00 62.38 127 ARG A N 1
ATOM 1068 C CA . ARG A 1 127 ? -19.199 0.425 19.269 1.00 62.38 127 ARG A CA 1
ATOM 1069 C C . ARG A 1 127 ? -19.292 -0.588 20.400 1.00 62.38 127 ARG A C 1
ATOM 1071 O O . ARG A 1 127 ? -18.908 -0.287 21.525 1.00 62.38 127 ARG A O 1
ATOM 1078 N N . VAL A 1 128 ? -19.746 -1.801 20.088 1.00 56.31 128 VAL A N 1
ATOM 1079 C CA . VAL A 1 128 ? -19.416 -2.975 20.880 1.00 56.31 128 VAL A CA 1
ATOM 1080 C C . VAL A 1 128 ? -17.909 -3.032 20.786 1.00 56.31 128 VAL A C 1
ATOM 1082 O O . VAL A 1 128 ? -17.341 -3.451 19.775 1.00 56.31 128 VAL A O 1
ATOM 1085 N N . GLU A 1 129 ? -17.249 -2.481 21.797 1.00 58.12 129 GLU A N 1
ATOM 1086 C CA . GLU A 1 129 ? -15.811 -2.506 21.931 1.00 58.12 129 GLU A CA 1
ATOM 1087 C C . GLU A 1 129 ? -15.465 -3.959 22.213 1.00 58.12 129 GLU A C 1
ATOM 1089 O O . GLU A 1 129 ? -15.286 -4.378 23.353 1.00 58.12 129 GLU A O 1
ATOM 1094 N N . ARG A 1 130 ? -15.479 -4.774 21.150 1.00 53.47 130 ARG A N 1
ATOM 1095 C CA . ARG A 1 130 ? -15.049 -6.157 21.183 1.00 53.47 130 ARG A CA 1
ATOM 1096 C C . ARG A 1 130 ? -13.603 -6.046 21.619 1.00 53.47 130 ARG A C 1
ATOM 1098 O O . ARG A 1 130 ? -12.742 -5.626 20.841 1.00 53.47 130 ARG A O 1
ATOM 1105 N N . ARG A 1 131 ? -13.394 -6.281 22.916 1.00 56.38 131 ARG A N 1
ATOM 1106 C CA . ARG A 1 131 ? -12.171 -6.034 23.676 1.00 56.38 131 ARG A CA 1
ATOM 1107 C C . ARG A 1 131 ? -11.130 -7.061 23.246 1.00 56.38 131 ARG A C 1
ATOM 1109 O O . ARG A 1 131 ? -10.685 -7.889 24.028 1.00 56.38 131 ARG A O 1
ATOM 1116 N N . ARG A 1 132 ? -10.761 -7.047 21.964 1.00 58.62 132 ARG A N 1
ATOM 1117 C CA . ARG A 1 132 ? -9.532 -7.668 21.503 1.00 58.62 132 ARG A CA 1
ATOM 1118 C C . ARG A 1 132 ? -8.437 -6.919 22.245 1.00 58.62 132 ARG A C 1
ATOM 1120 O O . ARG A 1 132 ? -8.338 -5.698 22.102 1.00 58.62 132 ARG A O 1
ATOM 1127 N N . THR A 1 133 ? -7.726 -7.625 23.117 1.00 63.28 133 THR A N 1
ATOM 1128 C CA . THR A 1 133 ? -6.687 -7.037 23.963 1.00 63.28 133 THR A CA 1
ATOM 1129 C C . THR A 1 133 ? -5.698 -6.271 23.088 1.00 63.28 133 THR A C 1
ATOM 1131 O O . THR A 1 133 ? -5.420 -6.676 21.955 1.00 63.28 133 THR A O 1
ATOM 1134 N N . SER A 1 134 ? -5.195 -5.142 23.598 1.00 75.75 134 SER A N 1
ATOM 1135 C CA . SER A 1 134 ? -4.268 -4.269 22.858 1.00 75.75 134 SER A CA 1
ATOM 1136 C C . SER A 1 134 ? -3.100 -5.069 22.258 1.00 75.75 134 SER A C 1
ATOM 1138 O O . SER A 1 134 ? -2.761 -4.912 21.087 1.00 75.75 134 SER A O 1
ATOM 1140 N N . SER A 1 135 ? -2.598 -6.055 23.007 1.00 85.44 135 SER A N 1
ATOM 1141 C CA . SER A 1 135 ? -1.523 -6.957 22.591 1.00 85.44 135 SER A CA 1
ATOM 1142 C C . SER A 1 135 ? -1.842 -7.785 21.341 1.00 85.44 135 SER A C 1
ATOM 1144 O O . SER A 1 135 ? -0.975 -7.947 20.489 1.00 85.44 135 SER A O 1
ATOM 1146 N N . VAL A 1 136 ? -3.075 -8.279 21.170 1.00 87.94 136 VAL A N 1
ATOM 1147 C CA . VAL A 1 136 ? -3.438 -9.073 19.980 1.00 87.94 136 VAL A CA 1
ATOM 1148 C C . VAL A 1 136 ? -3.519 -8.188 18.734 1.00 87.94 136 VAL A C 1
ATOM 1150 O O . VAL A 1 136 ? -3.104 -8.612 17.657 1.00 87.94 136 VAL A O 1
ATOM 1153 N N . LYS A 1 137 ? -4.017 -6.949 18.861 1.00 89.06 137 LYS A N 1
ATOM 1154 C CA . LYS A 1 137 ? -4.022 -5.984 17.745 1.00 89.06 137 LYS A CA 1
ATOM 1155 C C . LYS A 1 137 ? -2.600 -5.623 17.316 1.00 89.06 137 LYS A C 1
ATOM 1157 O O . LYS A 1 137 ? -2.317 -5.596 16.119 1.00 89.06 137 LYS A O 1
ATOM 1162 N N . LEU A 1 138 ? -1.706 -5.413 18.284 1.00 90.88 138 LEU A N 1
ATOM 1163 C CA . LEU A 1 138 ? -0.286 -5.173 18.025 1.00 90.88 138 LEU A CA 1
ATOM 1164 C C . LEU A 1 138 ? 0.370 -6.368 17.329 1.00 90.88 138 LEU A C 1
ATOM 1166 O O . LEU A 1 138 ? 0.995 -6.186 16.291 1.00 90.88 138 LEU A O 1
ATOM 1170 N N . MET A 1 139 ? 0.162 -7.591 17.826 1.00 93.50 139 MET A N 1
ATOM 1171 C CA . MET A 1 139 ? 0.731 -8.799 17.217 1.00 93.50 139 MET A CA 1
ATOM 1172 C C . MET A 1 139 ? 0.301 -8.957 15.753 1.00 93.50 139 MET A C 1
ATOM 1174 O O . MET A 1 139 ? 1.127 -9.224 14.887 1.00 93.50 139 MET A O 1
ATOM 1178 N N . LEU A 1 140 ? -0.979 -8.724 15.451 1.00 93.12 140 LEU A N 1
ATOM 1179 C CA . LEU A 1 140 ? -1.485 -8.784 14.077 1.00 93.12 140 LEU A CA 1
ATOM 1180 C C . LEU A 1 140 ? -0.943 -7.671 13.193 1.00 93.12 140 LEU A C 1
ATOM 1182 O O . LEU A 1 140 ? -0.695 -7.908 12.014 1.00 93.12 140 LEU A O 1
ATOM 1186 N N . THR A 1 141 ? -0.751 -6.478 13.753 1.00 93.88 141 THR A N 1
ATOM 1187 C CA . THR A 1 141 ? -0.127 -5.360 13.041 1.00 93.88 141 THR A CA 1
ATOM 1188 C C . THR A 1 141 ? 1.312 -5.711 12.669 1.00 93.88 141 THR A C 1
ATOM 1190 O O . THR A 1 141 ? 1.688 -5.544 11.515 1.00 93.88 141 THR A O 1
ATOM 1193 N N . MET A 1 142 ? 2.078 -6.296 13.596 1.00 93.75 142 MET A N 1
ATOM 1194 C CA . MET A 1 142 ? 3.451 -6.743 13.340 1.00 93.75 142 MET A CA 1
ATOM 1195 C C . MET A 1 142 ? 3.514 -7.853 12.288 1.00 93.75 142 MET A C 1
ATOM 1197 O O . MET A 1 142 ? 4.302 -7.753 11.355 1.00 93.75 142 MET A O 1
ATOM 1201 N N . ILE A 1 143 ? 2.651 -8.870 12.386 1.00 94.44 143 ILE A N 1
ATOM 1202 C CA . ILE A 1 143 ? 2.577 -9.950 11.387 1.00 94.44 143 ILE A CA 1
ATOM 1203 C C . ILE A 1 143 ? 2.228 -9.383 10.007 1.00 94.44 143 ILE A C 1
ATOM 1205 O O . ILE A 1 143 ? 2.860 -9.742 9.016 1.00 94.44 143 ILE A O 1
ATOM 1209 N N . SER A 1 144 ? 1.247 -8.477 9.944 1.00 93.00 144 SER A N 1
ATOM 1210 C CA . SER A 1 144 ? 0.837 -7.837 8.689 1.00 93.00 144 SER A CA 1
ATOM 1211 C C . SER A 1 144 ? 1.976 -7.008 8.101 1.00 93.00 144 SER A C 1
ATOM 1213 O O . SER A 1 144 ? 2.265 -7.127 6.917 1.00 93.00 144 SER A O 1
ATOM 1215 N N . PHE A 1 145 ? 2.670 -6.224 8.926 1.00 92.88 145 PHE A N 1
ATOM 1216 C CA . PHE A 1 145 ? 3.833 -5.454 8.500 1.00 92.88 145 PHE A CA 1
ATOM 1217 C C . PHE A 1 145 ? 4.934 -6.357 7.932 1.00 92.88 145 PHE A C 1
ATOM 1219 O O . PHE A 1 145 ? 5.365 -6.149 6.801 1.00 92.88 145 PHE A O 1
ATOM 1226 N N . SER A 1 146 ? 5.336 -7.405 8.660 1.00 91.75 146 SER A N 1
ATOM 1227 C CA . SER A 1 146 ? 6.355 -8.354 8.195 1.00 91.75 146 SER A CA 1
ATOM 1228 C C . SER A 1 146 ? 5.964 -9.034 6.884 1.00 91.75 146 SER A C 1
ATOM 1230 O O . SER A 1 146 ? 6.797 -9.158 5.991 1.00 91.75 146 SER A O 1
ATOM 1232 N N . LEU A 1 147 ? 4.699 -9.438 6.738 1.00 91.06 147 LEU A N 1
ATOM 1233 C CA . LEU A 1 147 ? 4.203 -10.051 5.508 1.00 91.06 147 LEU A CA 1
ATOM 1234 C C . LEU A 1 147 ? 4.276 -9.083 4.322 1.00 91.06 147 LEU A C 1
ATOM 1236 O O . LEU A 1 147 ? 4.724 -9.470 3.247 1.00 91.06 147 LEU A O 1
ATOM 1240 N N . PHE A 1 148 ? 3.892 -7.822 4.516 1.00 89.94 148 PHE A N 1
ATOM 1241 C CA . PHE A 1 148 ? 3.973 -6.815 3.460 1.00 89.94 148 PHE A CA 1
ATOM 1242 C C . PHE A 1 148 ? 5.425 -6.489 3.089 1.00 89.94 148 PHE A C 1
ATOM 1244 O O . PHE A 1 148 ? 5.723 -6.410 1.902 1.00 89.94 148 PHE A O 1
ATOM 1251 N N . VAL A 1 149 ? 6.340 -6.390 4.061 1.00 88.00 149 VAL A N 1
ATOM 1252 C CA . VAL A 1 149 ? 7.781 -6.227 3.786 1.00 88.00 149 VAL A CA 1
ATOM 1253 C C . VAL A 1 149 ? 8.326 -7.406 2.974 1.00 88.00 149 VAL A C 1
ATOM 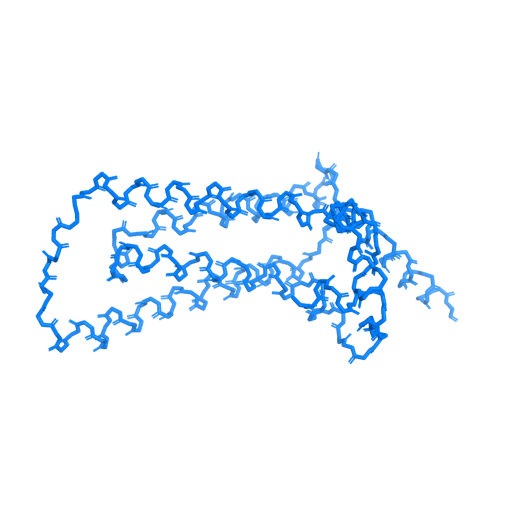1255 O O . VAL A 1 149 ? 9.030 -7.197 1.991 1.00 88.00 149 VAL A O 1
ATOM 1258 N N . LEU A 1 150 ? 7.980 -8.644 3.339 1.00 84.81 150 LEU A N 1
ATOM 1259 C CA . LEU A 1 150 ? 8.408 -9.831 2.591 1.00 84.81 150 LEU A CA 1
ATOM 1260 C C . LEU A 1 150 ? 7.867 -9.834 1.158 1.00 84.81 150 LEU A C 1
ATOM 1262 O O . LEU A 1 150 ? 8.599 -10.188 0.236 1.00 84.81 150 LEU A O 1
ATOM 1266 N N . LEU A 1 151 ? 6.614 -9.414 0.964 1.00 82.56 151 LEU A N 1
ATOM 1267 C CA . LEU A 1 151 ? 6.034 -9.256 -0.369 1.00 82.56 151 LEU A CA 1
ATOM 1268 C C . LEU A 1 151 ? 6.763 -8.184 -1.181 1.00 82.56 151 LEU A C 1
ATOM 1270 O O . LEU A 1 151 ? 7.055 -8.432 -2.344 1.00 82.56 151 LEU A O 1
ATOM 1274 N N . ALA A 1 152 ? 7.104 -7.045 -0.574 1.00 81.69 152 ALA A N 1
ATOM 1275 C CA . ALA A 1 152 ? 7.856 -5.986 -1.244 1.00 81.69 152 ALA A CA 1
ATOM 1276 C C . ALA A 1 152 ? 9.244 -6.475 -1.688 1.00 81.69 152 ALA A C 1
ATOM 1278 O O . ALA A 1 152 ? 9.609 -6.315 -2.845 1.00 81.69 152 ALA A O 1
ATOM 1279 N N . ILE A 1 153 ? 9.979 -7.169 -0.811 1.00 77.50 153 ILE A N 1
ATOM 1280 C CA . ILE A 1 153 ? 11.300 -7.736 -1.142 1.00 77.50 153 ILE A CA 1
ATOM 1281 C C . ILE A 1 153 ? 11.195 -8.823 -2.223 1.00 77.50 153 ILE A C 1
ATOM 1283 O O . ILE A 1 153 ? 12.063 -8.934 -3.090 1.00 77.50 153 ILE A O 1
ATOM 1287 N N . GLY A 1 154 ? 10.157 -9.660 -2.162 1.00 69.44 154 GLY A N 1
ATOM 1288 C CA . GLY A 1 154 ? 9.920 -10.721 -3.145 1.00 69.44 154 GLY A CA 1
ATOM 1289 C C . GLY A 1 154 ? 9.461 -10.209 -4.512 1.00 69.44 154 GLY A C 1
ATOM 1290 O O . GLY A 1 154 ? 9.618 -10.923 -5.501 1.00 69.44 154 GLY A O 1
ATOM 1291 N N . SER A 1 155 ? 8.909 -8.996 -4.545 1.00 69.38 155 SER A N 1
ATOM 1292 C CA . SER A 1 155 ? 8.441 -8.280 -5.733 1.00 69.38 155 SER A CA 1
ATOM 1293 C C . SER A 1 155 ? 9.470 -7.281 -6.273 1.00 69.38 155 SER A C 1
ATOM 1295 O O . SER A 1 155 ? 9.163 -6.544 -7.208 1.00 69.38 155 SER A O 1
ATOM 1297 N N . ASP A 1 156 ? 10.650 -7.187 -5.653 1.00 64.56 156 ASP A N 1
ATOM 1298 C CA . ASP A 1 156 ? 11.682 -6.259 -6.091 1.00 64.56 156 ASP A CA 1
ATOM 1299 C C . ASP A 1 156 ? 12.490 -6.846 -7.251 1.00 64.56 156 ASP A C 1
ATOM 1301 O O . ASP A 1 156 ? 13.215 -7.843 -7.130 1.00 64.56 156 ASP A O 1
ATOM 1305 N N . ASP A 1 157 ? 12.363 -6.156 -8.377 1.00 58.81 157 ASP A N 1
ATOM 1306 C CA . ASP A 1 157 ? 12.734 -6.613 -9.703 1.00 58.81 157 ASP A CA 1
ATOM 1307 C C . ASP A 1 157 ? 13.552 -5.545 -10.416 1.00 58.81 157 ASP A C 1
ATOM 1309 O O . ASP A 1 157 ? 13.341 -5.260 -11.601 1.00 58.81 157 ASP A O 1
ATOM 1313 N N . THR A 1 158 ? 14.460 -4.924 -9.667 1.00 53.12 158 THR A N 1
ATOM 1314 C CA . THR A 1 158 ? 15.464 -3.960 -10.140 1.00 53.12 158 THR A CA 1
ATOM 1315 C C . THR A 1 158 ? 15.966 -4.245 -11.563 1.00 53.12 158 THR A C 1
ATOM 1317 O O . THR A 1 158 ? 16.060 -3.330 -12.374 1.00 53.12 158 THR A O 1
ATOM 1320 N N . VAL A 1 159 ? 16.185 -5.512 -11.931 1.00 47.75 159 VAL A N 1
ATOM 1321 C CA . VAL A 1 159 ? 16.633 -5.935 -13.273 1.00 47.75 159 VAL A CA 1
ATOM 1322 C C . VAL A 1 159 ? 15.597 -5.683 -14.389 1.00 47.75 159 VAL A C 1
ATOM 1324 O O . VAL A 1 159 ? 15.962 -5.265 -15.486 1.00 47.75 159 VAL A O 1
ATOM 1327 N N . GLY A 1 160 ? 14.304 -5.906 -14.136 1.00 51.47 160 GLY A N 1
ATOM 1328 C CA . GLY A 1 160 ? 13.237 -5.721 -15.129 1.00 51.47 160 GLY A CA 1
ATOM 1329 C C . GLY A 1 160 ? 12.920 -4.250 -15.420 1.00 51.47 160 GLY A C 1
ATOM 1330 O O . GLY A 1 160 ? 12.633 -3.904 -16.565 1.00 51.47 160 GLY A O 1
ATOM 1331 N N . ARG A 1 161 ? 13.024 -3.373 -14.409 1.00 53.59 161 ARG A N 1
ATOM 1332 C CA . ARG A 1 161 ? 12.788 -1.923 -14.566 1.00 53.59 161 ARG A CA 1
ATOM 1333 C C . ARG A 1 161 ? 13.916 -1.234 -15.342 1.00 53.59 161 ARG A C 1
ATOM 1335 O O . ARG A 1 161 ? 13.639 -0.395 -16.195 1.00 53.59 161 ARG A O 1
ATOM 1342 N N . ILE A 1 162 ? 15.167 -1.656 -15.131 1.00 52.47 162 ILE A N 1
ATOM 1343 C CA . ILE A 1 162 ? 16.324 -1.167 -15.903 1.00 52.47 162 ILE A CA 1
ATOM 1344 C C . ILE A 1 162 ? 16.145 -1.469 -17.398 1.00 52.47 162 ILE A C 1
ATOM 1346 O O . 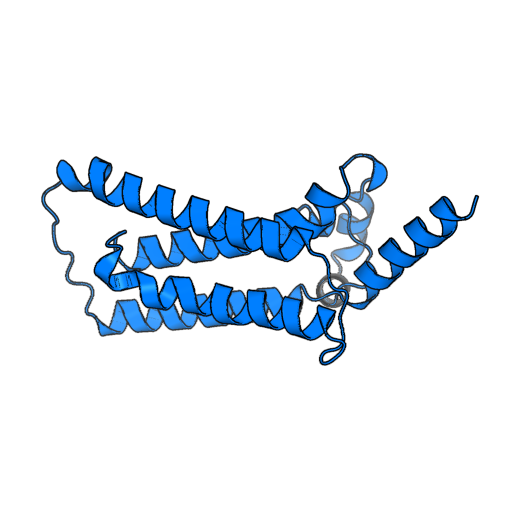ILE A 1 162 ? 16.383 -0.589 -18.223 1.00 52.47 162 ILE A O 1
ATOM 1350 N N . SER A 1 163 ? 15.673 -2.674 -17.744 1.00 49.16 163 SER A N 1
ATOM 1351 C CA . SER A 1 163 ? 15.451 -3.094 -19.137 1.00 49.16 163 SER A CA 1
ATOM 1352 C C . SER A 1 163 ? 14.330 -2.319 -19.845 1.00 49.16 163 SER A C 1
ATOM 1354 O O . SER A 1 163 ? 14.418 -2.112 -21.052 1.00 49.16 163 SER A O 1
ATOM 1356 N N . ALA A 1 164 ? 13.286 -1.892 -19.126 1.00 52.19 164 ALA A N 1
ATOM 1357 C CA . ALA A 1 164 ? 12.182 -1.116 -19.700 1.00 52.19 164 ALA A CA 1
ATOM 1358 C C . ALA A 1 164 ? 12.604 0.333 -20.010 1.00 52.19 164 ALA A C 1
ATOM 1360 O O . ALA A 1 164 ? 12.393 0.808 -21.123 1.00 52.19 164 ALA A O 1
ATOM 1361 N N . ASN A 1 165 ? 13.315 0.993 -19.086 1.00 52.75 165 ASN A N 1
ATOM 1362 C CA . ASN A 1 165 ? 13.847 2.345 -19.314 1.00 52.75 165 ASN A CA 1
ATOM 1363 C C . ASN A 1 165 ? 14.957 2.390 -20.379 1.00 52.75 165 ASN A C 1
ATOM 1365 O O . ASN A 1 165 ? 15.135 3.407 -21.056 1.00 52.75 165 ASN A O 1
ATOM 1369 N N . THR A 1 166 ? 15.708 1.297 -20.570 1.00 50.75 166 THR A N 1
ATOM 1370 C CA . THR A 1 166 ? 16.625 1.209 -21.719 1.00 50.75 166 THR A CA 1
ATOM 1371 C C . THR A 1 166 ? 15.873 1.049 -23.042 1.00 50.75 166 THR A C 1
ATOM 1373 O O . THR A 1 166 ? 16.319 1.597 -24.039 1.00 50.75 166 THR A O 1
ATOM 1376 N N . GLY A 1 167 ? 14.712 0.390 -23.065 1.00 49.47 167 GLY A N 1
ATOM 1377 C CA . GLY A 1 167 ? 13.85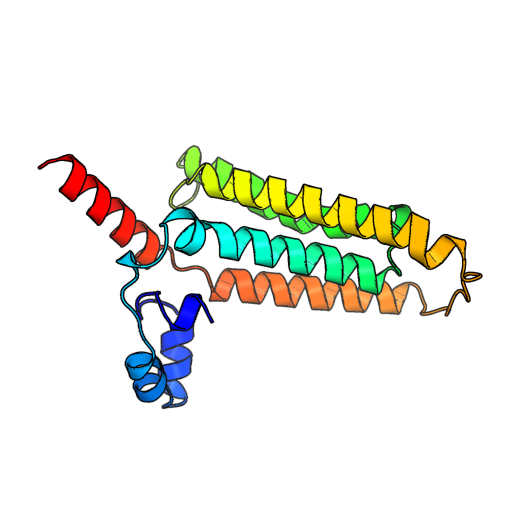4 0.320 -24.255 1.00 49.47 167 GLY A CA 1
ATOM 1378 C C . GLY A 1 167 ? 13.330 1.692 -24.696 1.00 49.47 167 GLY A C 1
ATOM 1379 O O . GLY A 1 167 ? 13.515 2.071 -25.852 1.00 49.47 167 GLY A O 1
ATOM 1380 N N . ASP A 1 168 ? 12.778 2.472 -23.761 1.00 47.09 168 ASP A N 1
ATOM 1381 C CA . ASP A 1 168 ? 12.255 3.821 -24.042 1.00 47.09 168 ASP A CA 1
ATOM 1382 C C . ASP A 1 168 ? 13.350 4.809 -24.470 1.00 47.09 168 ASP A C 1
ATOM 1384 O O . ASP A 1 168 ? 13.142 5.639 -25.354 1.00 47.09 168 ASP A O 1
ATOM 1388 N N . SER A 1 169 ? 14.551 4.712 -23.890 1.00 42.16 169 SER A N 1
ATOM 1389 C CA . SER A 1 169 ? 15.678 5.566 -24.299 1.00 42.16 169 SER A CA 1
ATOM 1390 C C . SER A 1 169 ? 16.230 5.221 -25.689 1.00 42.16 169 SER A C 1
ATOM 1392 O O . SER A 1 169 ? 16.746 6.110 -26.364 1.00 42.16 169 SER A O 1
ATOM 1394 N N . TYR A 1 170 ? 16.075 3.975 -26.152 1.00 37.97 170 TYR A N 1
ATOM 1395 C CA . TYR A 1 170 ? 16.393 3.581 -27.529 1.00 37.97 170 TYR A CA 1
ATOM 1396 C C . TYR A 1 170 ? 15.316 4.012 -28.537 1.00 37.97 170 TYR A C 1
ATOM 1398 O O . TYR A 1 170 ? 15.668 4.400 -29.651 1.00 37.97 170 TYR A O 1
ATOM 1406 N N . GLU A 1 171 ? 14.029 3.979 -28.175 1.00 42.97 171 GLU A N 1
ATOM 1407 C CA . GLU A 1 171 ? 12.957 4.484 -29.050 1.00 42.97 171 GLU A CA 1
ATOM 1408 C C . GLU A 1 171 ? 12.954 6.014 -29.155 1.00 42.97 171 GLU A C 1
ATOM 1410 O O . GLU A 1 171 ? 12.740 6.541 -30.241 1.00 42.97 171 GLU A O 1
ATOM 1415 N N . ALA A 1 172 ? 13.295 6.738 -28.084 1.00 43.22 172 ALA A N 1
ATOM 1416 C CA . ALA A 1 172 ? 13.431 8.199 -28.112 1.00 43.22 172 ALA A CA 1
ATOM 1417 C C . ALA A 1 172 ? 14.630 8.707 -28.947 1.00 43.22 172 ALA A C 1
ATOM 1419 O O . ALA A 1 172 ? 14.740 9.907 -29.202 1.00 43.22 172 ALA A O 1
ATOM 1420 N N . MET A 1 173 ? 15.542 7.813 -29.352 1.00 42.22 173 MET A N 1
ATOM 1421 C CA . MET A 1 173 ? 16.708 8.111 -30.198 1.00 42.22 173 MET A CA 1
ATOM 1422 C C . MET A 1 173 ? 16.482 7.820 -31.695 1.00 42.22 173 MET A C 1
ATOM 1424 O O . MET A 1 173 ? 17.413 7.998 -32.486 1.00 42.22 173 MET A O 1
ATOM 1428 N N . LYS A 1 174 ? 15.285 7.370 -32.086 1.00 37.34 174 LYS A N 1
ATOM 1429 C CA . LYS A 1 174 ? 14.885 7.093 -33.474 1.00 37.34 174 LYS A CA 1
ATOM 1430 C C . LYS A 1 174 ? 13.962 8.175 -34.026 1.00 37.34 174 LYS A C 1
ATOM 1432 O O . LYS A 1 174 ? 14.064 8.418 -35.249 1.00 37.34 174 LYS A O 1
#

pLDDT: mean 75.92, std 15.08, range [37.34, 94.44]

Sequence (174 aa):
MMYIYFRPDTLKMFHFFKYIGILDILEDMKRDPSIVSFWVLYNLPDGVWLFAYTILIGCIWNFKIRDCWMFILVMPFICIPHEILQGLGIMHGTYDSNDIFAYIMALTAGFIYIFFVDRIAFKRVERVERRRTSSVKLMLTMISFSLFVLLAIGSDDTVGRISANTGDSYEAMK

Foldseek 3Di:
DLCLAEFDCLFPVNVVVVVVVCNVVSVVNHDHNVVDDPLCSPQQVLLVLLLVLLVVLCVLVVLPCVVRVVLSVPVVVVVLVVLVCVVVVNDQADRDPSNNVSNVVSSVVSNVVSVCCCVPVPVPDPPPPPCPDPVNSVVVSVVSVVVSVVVVVSRDNRPRVVVVVVVVVVVVVD

Radius of gyration: 19.18 Å; chains: 1; bounding box: 48×38×57 Å

Secondary structure (DSSP, 8-state):
-HHHHSS-TTSHHHHHHHHHT-HHHHHTT---GGGS-HHHHHTHHHHHHHHHHHHHHHHHTTT-HHHHHHHHHHHHHHHHHHHHHHHTTSSSS---HHHHHHHHHHHHHHHHHHHHHHHHTTTTS--------HHHHHHHHHHHHHHHHHHHHHT--HHHHHHHHHHHHHHTT-